Protein AF-X0VRP4-F1 (afdb_monomer_lite)

Organism: NCBI:txid412755

Sequence (100 aa):
MVGKDLANEGITTSMEEAIRLNVAAVGLSVFIGTDYERESLLNLSKLVDEGEKYGIPVMAVTAVGRELEKRDARFLALASRIAAELGARVVKTYWCEDFE

Foldseek 3Di:
DPDDFPQPDADDDAVVVVVVVVDQAEEAEAEPPDPCNVVSLVRLLVVLVRCVVVVHAYEYEHDYGPPPVCQDLVSQVVSQVSSVVSPHPHYHYDDDPPND

InterPro domains:
  IPR002915 DeoC/FbaB/LacD aldolase [PF01791] (12-93)
  IPR013785 Aldolase-type TIM barrel [G3DSA:3.20.20.70] (1-100)
  IPR050456 DeoC/FbaB aldolase [PTHR47916] (2-98)

Radius of gyration: 13.93 Å; chains: 1; bounding box: 30×36×35 Å

Secondary structure (DSSP, 8-state):
--SS-TT-----S-HHHHHHTT-S-EEEEE-TTSTTHHHHHHHHHHHHHHHHHHTPPEEEEE---S-GGG--HHHHHHHHHHHHHTT-SEEE----TT--

pLDDT: mean 90.19, std 12.12, range [42.5, 98.62]

Structure (mmCIF, N/CA/C/O backbone):
data_AF-X0VRP4-F1
#
_entry.id   AF-X0VRP4-F1
#
loop_
_atom_site.group_PDB
_atom_site.id
_atom_site.type_symbol
_atom_site.label_atom_id
_atom_site.label_alt_id
_atom_site.label_comp_id
_atom_site.label_asym_id
_atom_site.label_entity_id
_atom_site.label_seq_id
_atom_site.pdbx_PDB_ins_code
_atom_site.Cartn_x
_atom_site.Cartn_y
_atom_site.Cartn_z
_atom_site.occupancy
_atom_site.B_iso_or_equiv
_atom_site.auth_seq_id
_atom_site.auth_comp_id
_atom_site.auth_asym_id
_atom_site.auth_atom_id
_atom_site.pdbx_PDB_model_num
ATOM 1 N N . MET A 1 1 ? 0.728 16.564 -18.422 1.00 47.09 1 MET A N 1
ATOM 2 C CA . MET A 1 1 ? 0.254 16.597 -17.022 1.00 47.09 1 MET A CA 1
ATOM 3 C C . MET A 1 1 ? 0.995 17.715 -16.301 1.00 47.09 1 MET A C 1
ATOM 5 O O . MET A 1 1 ? 2.221 17.680 -16.278 1.00 47.09 1 MET A O 1
ATOM 9 N N . VAL A 1 2 ? 0.268 18.740 -15.851 1.00 42.50 2 VAL A N 1
ATOM 10 C CA . VAL A 1 2 ? 0.803 19.968 -15.236 1.00 42.50 2 VAL A CA 1
ATOM 11 C C . VAL A 1 2 ? 0.781 19.778 -13.717 1.00 42.50 2 VAL A C 1
ATOM 13 O O . VAL A 1 2 ? -0.295 19.699 -13.140 1.00 42.50 2 VAL A O 1
ATOM 16 N N . GLY A 1 3 ? 1.951 19.627 -13.093 1.00 58.16 3 GLY A N 1
ATOM 17 C CA . GLY A 1 3 ? 2.110 19.401 -11.649 1.00 58.16 3 GLY A CA 1
ATOM 18 C C . GLY A 1 3 ? 3.449 18.732 -11.316 1.00 58.16 3 GLY A C 1
ATOM 19 O O . GLY A 1 3 ? 3.985 17.997 -12.150 1.00 58.16 3 GLY A O 1
ATOM 20 N N . LYS A 1 4 ? 3.997 19.016 -10.122 1.00 65.94 4 LYS A N 1
ATOM 21 C CA . LYS A 1 4 ? 5.111 18.241 -9.540 1.00 65.94 4 LYS A CA 1
ATOM 22 C C . LYS A 1 4 ? 4.637 16.796 -9.302 1.00 65.94 4 LYS A C 1
ATOM 24 O O . LYS A 1 4 ? 3.434 16.568 -9.243 1.00 65.94 4 LYS A O 1
ATOM 29 N N . ASP A 1 5 ? 5.577 15.854 -9.293 1.00 74.94 5 ASP A N 1
ATOM 30 C CA . ASP A 1 5 ? 5.357 14.401 -9.374 1.00 74.94 5 ASP A CA 1
ATOM 31 C C . ASP A 1 5 ? 4.136 13.888 -8.584 1.00 74.94 5 ASP A C 1
ATOM 33 O O . ASP A 1 5 ? 3.964 14.229 -7.415 1.00 74.94 5 ASP A O 1
ATOM 37 N N . LEU A 1 6 ? 3.313 13.044 -9.223 1.00 78.44 6 LEU A N 1
ATOM 38 C CA . LEU A 1 6 ? 2.161 12.407 -8.576 1.00 78.44 6 LEU A CA 1
ATOM 39 C C . LEU A 1 6 ? 2.583 11.447 -7.460 1.00 78.44 6 LEU A C 1
ATOM 41 O O . LEU A 1 6 ? 1.753 11.129 -6.627 1.00 78.44 6 LEU A O 1
ATOM 45 N N . ALA A 1 7 ? 3.841 10.999 -7.436 1.00 83.19 7 ALA A N 1
ATOM 46 C CA . ALA A 1 7 ? 4.354 10.113 -6.395 1.00 83.19 7 ALA A CA 1
ATOM 47 C C . ALA A 1 7 ? 4.474 10.774 -5.005 1.00 83.19 7 ALA A C 1
ATOM 49 O O . ALA A 1 7 ? 4.607 10.068 -4.008 1.00 83.19 7 ALA A O 1
ATOM 50 N N . ASN A 1 8 ? 4.413 12.109 -4.921 1.00 87.62 8 ASN A N 1
ATOM 51 C CA . ASN A 1 8 ? 4.424 12.845 -3.654 1.00 87.62 8 ASN A CA 1
ATOM 52 C C . ASN A 1 8 ? 3.022 12.861 -3.013 1.00 87.62 8 ASN A C 1
ATOM 54 O O . ASN A 1 8 ? 2.342 13.892 -2.985 1.00 87.62 8 ASN A O 1
ATOM 58 N N . GLU A 1 9 ? 2.565 11.688 -2.571 1.00 86.19 9 GLU A N 1
ATOM 59 C CA . GLU A 1 9 ? 1.276 11.500 -1.900 1.00 86.19 9 GLU A CA 1
ATOM 60 C C . GLU A 1 9 ? 1.416 11.446 -0.375 1.00 86.19 9 GLU A C 1
ATOM 62 O O . GLU A 1 9 ? 2.420 11.002 0.181 1.00 86.19 9 GLU A O 1
ATOM 67 N N . GLY A 1 10 ? 0.337 11.829 0.308 1.00 91.25 10 GLY A N 1
ATOM 68 C CA . GLY A 1 10 ? 0.194 11.722 1.754 1.00 91.25 10 GLY A CA 1
ATOM 69 C C . GLY A 1 10 ? -1.157 11.132 2.143 1.00 91.25 10 GLY A C 1
ATOM 70 O O . GLY A 1 10 ? -2.066 11.010 1.322 1.00 91.25 10 GLY A O 1
ATOM 71 N N . ILE A 1 11 ? -1.309 10.793 3.421 1.00 95.19 11 ILE A N 1
ATOM 72 C CA . ILE A 1 11 ? -2.597 10.350 3.967 1.00 95.19 11 ILE A CA 1
ATOM 73 C C . ILE A 1 11 ? -3.566 11.538 3.974 1.00 95.19 11 ILE A C 1
ATOM 75 O O . ILE A 1 11 ? -3.313 12.555 4.619 1.00 95.19 11 ILE A O 1
ATOM 79 N N . THR A 1 12 ? -4.686 11.404 3.265 1.00 94.50 12 THR A N 1
ATOM 80 C CA . THR A 1 12 ? -5.660 12.489 3.059 1.00 94.50 12 THR A CA 1
ATOM 81 C C . THR A 1 12 ? -6.877 12.415 3.977 1.00 94.50 12 THR A C 1
ATOM 83 O O . THR A 1 12 ? -7.628 13.382 4.077 1.00 94.50 12 THR A O 1
ATOM 86 N N . THR A 1 13 ? -7.121 11.279 4.629 1.00 94.88 13 THR A N 1
ATOM 87 C CA . THR A 1 13 ? -8.289 11.048 5.492 1.00 94.88 13 THR A CA 1
ATOM 88 C C . THR A 1 13 ? -7.862 10.268 6.727 1.00 94.88 13 THR A C 1
ATOM 90 O O . THR A 1 13 ? -7.000 9.393 6.639 1.00 94.88 13 THR A O 1
ATOM 93 N N . SER A 1 14 ? -8.433 10.607 7.883 1.00 96.69 14 SER A N 1
ATOM 94 C CA . SER A 1 14 ? -8.126 9.919 9.135 1.00 96.69 14 SER A CA 1
ATOM 95 C C . SER A 1 14 ? -8.867 8.585 9.240 1.00 96.69 14 SER A C 1
ATOM 97 O O . SER A 1 14 ? -9.877 8.356 8.568 1.00 96.69 14 SER A O 1
ATOM 99 N N . MET A 1 15 ? -8.376 7.698 10.105 1.00 97.75 15 MET A N 1
ATOM 100 C CA . MET A 1 15 ? -9.026 6.409 10.331 1.00 97.75 15 MET A CA 1
ATOM 101 C C . MET A 1 15 ? -10.402 6.581 10.993 1.00 97.75 15 MET A C 1
ATOM 103 O O . MET A 1 15 ? -11.335 5.853 10.675 1.00 97.75 15 MET A O 1
ATOM 107 N N . GLU A 1 16 ? -10.581 7.596 11.840 1.00 97.94 16 GLU A N 1
ATOM 108 C CA . GLU A 1 16 ? -11.867 7.925 12.464 1.00 97.94 16 GLU A CA 1
ATOM 109 C C . GLU A 1 16 ? -12.931 8.296 11.428 1.00 97.94 16 GLU A C 1
ATOM 111 O O . GLU A 1 16 ? -14.076 7.858 11.539 1.00 97.94 16 GLU A O 1
ATOM 116 N N . GLU A 1 17 ? -12.561 9.048 10.389 1.00 98.12 17 GLU A N 1
ATOM 117 C CA . GLU A 1 17 ? -13.475 9.357 9.289 1.00 98.12 17 GLU A CA 1
ATOM 118 C C . GLU A 1 17 ? -13.806 8.111 8.459 1.00 98.12 17 GLU A C 1
ATOM 120 O O . GLU A 1 17 ? -14.962 7.915 8.080 1.00 98.12 17 GLU A O 1
ATOM 125 N N . ALA A 1 18 ? -12.832 7.225 8.233 1.00 97.88 18 ALA A N 1
ATOM 126 C CA . ALA A 1 18 ? -13.074 5.938 7.584 1.00 97.88 18 ALA A CA 1
ATOM 127 C C . ALA A 1 18 ? -14.060 5.069 8.394 1.00 97.88 18 ALA A C 1
ATOM 129 O O . ALA A 1 18 ? -15.005 4.509 7.831 1.00 97.88 18 ALA A O 1
ATOM 130 N N . ILE A 1 19 ? -13.911 5.029 9.721 1.00 98.12 19 ILE A N 1
ATOM 131 C CA . ILE A 1 19 ? -14.836 4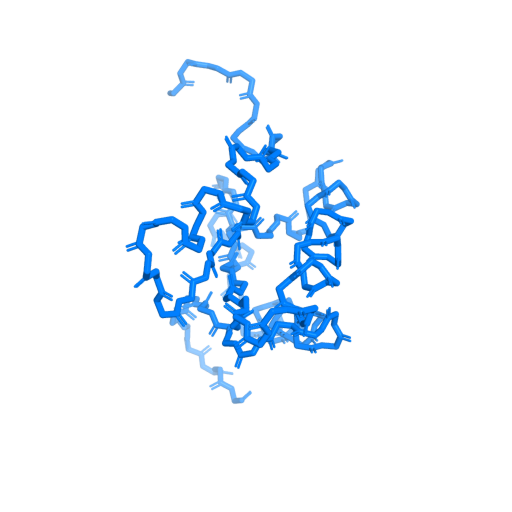.343 10.639 1.00 98.12 19 ILE A CA 1
ATOM 132 C C . ILE A 1 19 ? -16.223 4.983 10.595 1.00 98.12 19 ILE A C 1
ATOM 134 O O . ILE A 1 19 ? -17.222 4.273 10.493 1.00 98.12 19 ILE A O 1
ATOM 138 N N . ARG A 1 20 ? -16.309 6.320 10.629 1.00 98.25 20 ARG A N 1
ATOM 139 C CA . ARG A 1 20 ? -17.579 7.060 10.544 1.00 98.25 20 ARG A CA 1
ATOM 140 C C . ARG A 1 20 ? -18.350 6.722 9.266 1.00 98.25 20 ARG A C 1
ATOM 142 O O . ARG A 1 20 ? -19.579 6.693 9.283 1.00 98.25 20 ARG A O 1
ATOM 149 N N . LEU A 1 21 ? -17.637 6.469 8.170 1.00 98.06 21 LEU A N 1
ATOM 150 C CA . LEU A 1 21 ? -18.203 6.038 6.889 1.00 98.06 21 LEU A CA 1
ATOM 151 C C . LEU A 1 21 ? -18.509 4.533 6.822 1.00 98.06 21 LEU A C 1
ATOM 153 O O . LEU A 1 21 ? -19.077 4.086 5.827 1.00 98.06 21 LEU A O 1
ATOM 157 N N . ASN A 1 22 ? -18.177 3.768 7.866 1.00 97.62 22 ASN A N 1
ATOM 158 C CA . ASN A 1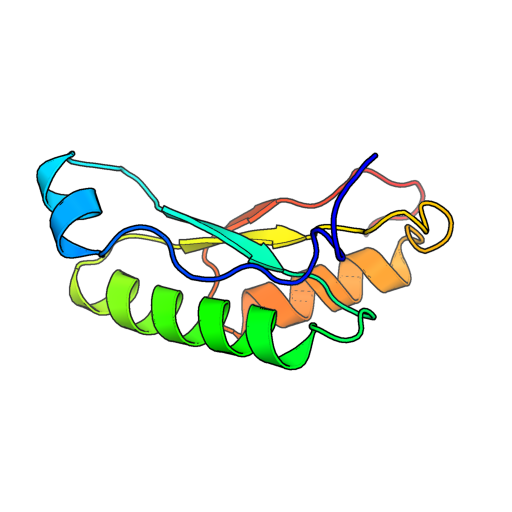 22 ? -18.366 2.321 7.955 1.00 97.62 22 ASN A CA 1
ATOM 159 C C . ASN A 1 22 ? -17.720 1.568 6.777 1.00 97.62 22 ASN A C 1
ATOM 161 O O . ASN A 1 22 ? -18.347 0.717 6.139 1.00 97.62 22 ASN A O 1
ATOM 165 N N . VAL A 1 23 ? -16.477 1.928 6.438 1.00 97.62 23 VAL A N 1
ATOM 166 C CA . VAL A 1 23 ? -15.751 1.284 5.335 1.00 97.62 23 VAL A CA 1
ATOM 167 C C . VAL A 1 23 ? -15.342 -0.147 5.687 1.00 97.62 23 VAL A C 1
ATOM 169 O O . VAL A 1 23 ? -15.074 -0.470 6.840 1.00 97.62 23 VAL A O 1
ATOM 172 N N . ALA A 1 24 ? -15.221 -0.997 4.666 1.00 97.75 24 ALA A N 1
ATOM 173 C CA . ALA A 1 24 ? -14.683 -2.349 4.823 1.00 97.75 24 ALA A CA 1
ATOM 174 C C . ALA A 1 24 ? -13.143 -2.399 4.788 1.00 97.75 24 ALA A C 1
ATOM 176 O O . ALA A 1 24 ? -12.556 -3.366 5.262 1.00 97.75 24 ALA A O 1
ATOM 177 N N . ALA A 1 25 ? -12.500 -1.398 4.181 1.00 98.06 25 ALA A N 1
ATOM 178 C CA . ALA A 1 25 ? -11.051 -1.283 4.038 1.00 98.06 25 ALA A CA 1
ATOM 179 C C . ALA A 1 25 ? -10.673 0.158 3.664 1.00 98.06 25 ALA A C 1
ATOM 181 O O . ALA A 1 25 ? -11.503 0.906 3.139 1.00 98.06 25 ALA A O 1
ATOM 182 N N . VAL A 1 26 ? -9.403 0.512 3.850 1.00 98.00 26 VAL A N 1
ATOM 183 C CA . VAL A 1 26 ? -8.799 1.739 3.303 1.00 98.00 26 VAL A CA 1
ATOM 184 C C . VAL A 1 26 ? -7.691 1.389 2.312 1.00 98.00 26 VAL A C 1
ATOM 186 O O . VAL A 1 26 ? -7.146 0.287 2.349 1.00 98.00 26 VAL A O 1
ATOM 189 N N . GLY A 1 27 ? -7.369 2.306 1.401 1.00 96.94 27 GLY A N 1
ATOM 190 C CA . GLY A 1 27 ? -6.378 2.079 0.351 1.00 96.94 27 GLY A CA 1
ATOM 191 C C . GLY A 1 27 ? -5.328 3.180 0.291 1.00 96.94 27 GLY A C 1
ATOM 192 O O . GLY A 1 27 ? -5.657 4.349 0.483 1.00 96.94 27 GLY A O 1
ATOM 193 N N . LEU A 1 28 ? -4.086 2.805 -0.014 1.00 96.31 28 LEU A N 1
ATOM 194 C CA . LEU A 1 28 ? -2.978 3.737 -0.226 1.00 96.31 28 LEU A CA 1
ATOM 195 C C . LEU A 1 28 ? -2.078 3.268 -1.377 1.00 96.31 28 LEU A C 1
ATOM 197 O O . LEU A 1 28 ? -1.797 2.076 -1.504 1.00 96.31 28 LEU A O 1
ATOM 201 N N . SER A 1 29 ? -1.622 4.208 -2.204 1.00 95.12 29 SER A N 1
ATOM 202 C CA . SER A 1 29 ? -0.644 3.955 -3.262 1.00 95.12 29 SER A CA 1
ATOM 203 C C . SER A 1 29 ? 0.781 3.934 -2.708 1.00 95.12 29 SER A C 1
ATOM 205 O O . SER A 1 29 ? 1.170 4.819 -1.950 1.00 95.12 29 SER A O 1
ATOM 207 N N . VAL A 1 30 ? 1.582 2.954 -3.125 1.00 94.31 30 VAL A N 1
ATOM 208 C CA . VAL A 1 30 ? 3.027 2.905 -2.864 1.00 94.31 30 VAL A CA 1
ATOM 209 C C . VAL A 1 30 ? 3.801 3.128 -4.157 1.00 94.31 30 VAL A C 1
ATOM 211 O O . VAL A 1 30 ? 3.518 2.485 -5.169 1.00 94.31 30 VAL A O 1
ATOM 214 N N . PHE A 1 31 ? 4.785 4.027 -4.119 1.00 92.25 31 PHE A N 1
ATOM 215 C CA . PHE A 1 31 ? 5.557 4.464 -5.286 1.00 92.25 31 PHE A CA 1
ATOM 216 C C . PHE A 1 31 ? 7.013 4.008 -5.174 1.00 92.25 31 PHE A C 1
ATOM 218 O O . PHE A 1 31 ? 7.933 4.802 -4.963 1.00 92.25 31 PHE A O 1
ATOM 225 N N . ILE A 1 32 ? 7.214 2.700 -5.302 1.00 90.88 32 ILE A N 1
ATOM 226 C CA . ILE A 1 32 ? 8.528 2.056 -5.195 1.00 90.88 32 ILE A CA 1
ATOM 227 C C . ILE A 1 32 ? 9.398 2.424 -6.407 1.00 90.88 32 ILE A C 1
ATOM 229 O O . ILE A 1 32 ? 8.929 2.461 -7.544 1.00 90.88 32 ILE A O 1
ATOM 233 N N . GLY A 1 33 ? 10.670 2.723 -6.161 1.00 88.00 33 GLY A N 1
ATOM 234 C CA . GLY A 1 33 ? 11.648 3.154 -7.155 1.00 88.00 33 GLY A CA 1
ATOM 235 C C . GLY A 1 33 ? 11.526 4.620 -7.582 1.00 88.00 33 GLY A C 1
ATOM 236 O O . GLY A 1 33 ? 12.141 4.995 -8.582 1.00 88.00 33 GLY A O 1
ATOM 237 N N . THR A 1 34 ? 10.737 5.429 -6.866 1.00 87.81 34 THR A N 1
ATOM 238 C CA . THR A 1 34 ? 10.616 6.885 -7.069 1.00 87.81 34 THR A CA 1
ATOM 239 C C . THR A 1 34 ? 11.360 7.663 -5.983 1.00 87.81 34 THR A C 1
ATOM 241 O O . THR A 1 34 ? 11.681 7.110 -4.930 1.00 87.81 34 THR A O 1
ATOM 244 N N . ASP A 1 35 ? 11.564 8.968 -6.185 1.00 89.62 35 ASP A N 1
ATOM 245 C CA . ASP A 1 35 ? 12.162 9.858 -5.174 1.00 89.62 35 ASP A CA 1
ATOM 246 C C . ASP A 1 35 ? 11.358 9.904 -3.856 1.00 89.62 35 ASP A C 1
ATOM 248 O O . ASP A 1 35 ? 11.895 10.258 -2.805 1.00 89.62 35 ASP A O 1
ATOM 252 N N . TYR A 1 36 ? 10.080 9.508 -3.900 1.00 90.94 36 TYR A N 1
ATOM 253 C CA . TYR A 1 36 ? 9.144 9.513 -2.774 1.00 90.94 36 TYR A CA 1
ATOM 254 C C . TYR A 1 36 ? 8.865 8.110 -2.208 1.00 90.94 36 TYR A C 1
ATOM 256 O O . TYR A 1 36 ? 7.968 7.948 -1.378 1.00 90.94 36 TYR A O 1
ATOM 264 N N . GLU A 1 37 ? 9.647 7.089 -2.594 1.00 92.56 37 GLU A N 1
ATOM 265 C CA . GLU A 1 37 ? 9.476 5.709 -2.112 1.00 92.56 37 GLU A CA 1
ATOM 266 C C . GLU A 1 37 ? 9.387 5.658 -0.582 1.00 92.56 37 GLU A C 1
ATOM 268 O O . GLU A 1 37 ? 8.397 5.170 -0.035 1.00 92.56 37 GLU A O 1
ATOM 273 N N . ARG A 1 38 ? 10.381 6.230 0.110 1.00 95.00 38 ARG A N 1
ATOM 274 C CA . ARG A 1 38 ? 10.448 6.245 1.578 1.00 95.00 38 ARG A CA 1
ATOM 275 C C . ARG A 1 38 ? 9.178 6.818 2.207 1.00 95.00 38 ARG A C 1
ATOM 277 O O . ARG A 1 38 ? 8.691 6.270 3.190 1.00 95.00 38 ARG A O 1
ATOM 284 N N . GLU A 1 39 ? 8.675 7.928 1.678 1.00 95.25 39 GLU A N 1
ATOM 285 C CA . GLU A 1 39 ? 7.479 8.588 2.205 1.00 95.25 39 GLU A CA 1
ATOM 286 C C . GLU A 1 39 ? 6.241 7.711 2.016 1.00 95.25 39 GLU A C 1
ATOM 288 O O . GLU A 1 39 ? 5.500 7.480 2.972 1.00 95.25 39 GLU A O 1
ATOM 293 N N . SER A 1 40 ? 6.073 7.130 0.825 1.00 95.38 40 SER A N 1
ATOM 294 C CA . SER A 1 40 ? 4.952 6.233 0.541 1.00 95.38 40 SER A CA 1
ATOM 295 C C . SER A 1 40 ? 4.956 4.976 1.425 1.00 95.38 40 SER A C 1
ATOM 297 O O . SER A 1 40 ? 3.906 4.579 1.929 1.00 95.38 40 SER A O 1
ATOM 299 N N . LEU A 1 41 ? 6.132 4.396 1.702 1.00 96.88 41 LEU A N 1
ATOM 300 C CA . LEU A 1 41 ? 6.265 3.232 2.585 1.00 96.88 41 LEU A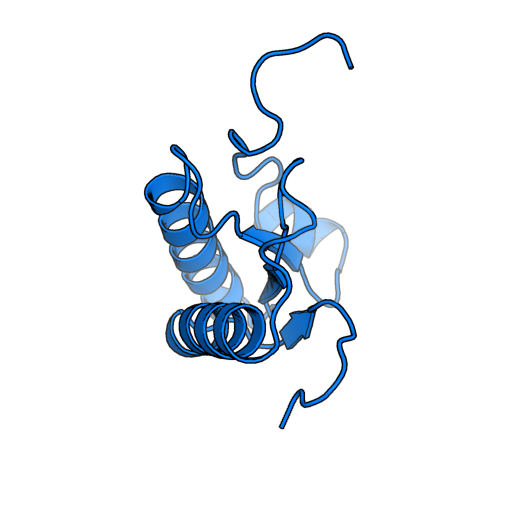 CA 1
ATOM 301 C C . LEU A 1 41 ? 5.983 3.586 4.052 1.00 96.88 41 LEU A C 1
ATOM 303 O O . LEU A 1 41 ? 5.294 2.836 4.738 1.00 96.88 41 LEU A O 1
ATOM 307 N N . LEU A 1 42 ? 6.450 4.747 4.528 1.00 97.62 42 LEU A N 1
ATOM 308 C CA . LEU A 1 42 ? 6.134 5.223 5.881 1.00 97.62 42 LEU A CA 1
ATOM 309 C C . LEU A 1 42 ? 4.639 5.521 6.046 1.00 97.62 42 LEU A C 1
ATOM 311 O O . LEU A 1 42 ? 4.067 5.214 7.093 1.00 97.62 42 LEU A O 1
ATOM 315 N N . ASN A 1 43 ? 3.998 6.080 5.018 1.00 97.50 43 ASN A N 1
ATOM 316 C CA . ASN A 1 43 ? 2.555 6.292 5.012 1.00 97.50 43 ASN A CA 1
ATOM 317 C C . ASN A 1 43 ? 1.791 4.961 5.042 1.00 97.50 43 ASN A C 1
ATOM 319 O O . ASN A 1 43 ? 0.812 4.858 5.780 1.00 97.50 43 ASN A O 1
ATOM 323 N N . LEU A 1 44 ? 2.253 3.938 4.311 1.00 97.94 44 LEU A N 1
ATOM 324 C CA . LEU A 1 44 ? 1.671 2.597 4.378 1.00 97.94 44 LEU A CA 1
ATOM 325 C C . LEU A 1 44 ? 1.769 2.016 5.792 1.00 97.94 44 LEU A C 1
ATOM 327 O O . LEU A 1 44 ? 0.739 1.654 6.351 1.00 97.94 44 LEU A O 1
ATOM 331 N N . SER A 1 45 ? 2.966 1.974 6.387 1.00 98.00 45 SER A N 1
ATOM 332 C CA . SER A 1 45 ? 3.158 1.443 7.746 1.00 98.00 45 SER A CA 1
ATOM 333 C C . SER A 1 45 ? 2.296 2.168 8.772 1.00 98.00 45 SER A C 1
ATOM 335 O O . SER A 1 45 ? 1.614 1.532 9.567 1.00 98.00 45 SER A O 1
ATOM 337 N N . LYS A 1 46 ? 2.255 3.503 8.709 1.00 98.06 46 LYS A N 1
ATOM 338 C CA . LYS A 1 46 ? 1.412 4.299 9.601 1.00 98.06 46 LYS A CA 1
ATOM 339 C C . LYS A 1 46 ? -0.069 3.962 9.431 1.00 98.06 46 LYS A C 1
ATOM 341 O O . LYS A 1 46 ? -0.780 3.842 10.421 1.00 98.06 46 LYS A O 1
ATOM 346 N N . LEU A 1 47 ? -0.550 3.839 8.194 1.00 98.12 47 LEU A N 1
ATOM 347 C CA . LEU A 1 47 ? -1.957 3.542 7.940 1.00 98.12 47 LEU A CA 1
ATOM 348 C C . LEU A 1 47 ? -2.324 2.119 8.378 1.00 98.12 47 LEU A C 1
ATOM 350 O O . LEU A 1 47 ? -3.420 1.927 8.896 1.00 98.12 47 LEU A O 1
ATOM 354 N N . VAL A 1 48 ? -1.415 1.152 8.203 1.00 98.38 48 VAL A N 1
ATOM 355 C CA . VAL A 1 48 ? -1.553 -0.219 8.724 1.00 98.38 48 VAL A CA 1
ATOM 356 C C . VAL A 1 48 ? -1.669 -0.194 10.244 1.00 98.38 48 VAL A C 1
ATOM 358 O O . VAL A 1 48 ? -2.648 -0.714 10.771 1.00 98.38 48 VAL A O 1
ATOM 361 N N . ASP A 1 49 ? -0.751 0.483 10.939 1.00 98.25 49 ASP A N 1
ATOM 362 C CA . ASP A 1 49 ? -0.787 0.606 12.401 1.00 98.25 49 ASP A CA 1
ATOM 363 C C . ASP A 1 49 ? -2.097 1.236 12.896 1.00 98.25 49 ASP A C 1
ATOM 365 O O . ASP A 1 49 ? -2.660 0.798 13.899 1.00 98.25 49 ASP A O 1
ATOM 369 N N . GLU A 1 50 ? -2.612 2.259 12.206 1.00 98.00 50 GLU A N 1
ATOM 370 C CA . GLU A 1 50 ? -3.916 2.841 12.538 1.00 98.00 50 GLU A CA 1
ATOM 371 C C . GLU A 1 50 ? -5.077 1.883 12.233 1.00 98.00 50 GLU A C 1
ATOM 373 O O . GLU A 1 50 ? -6.004 1.786 13.032 1.00 98.00 50 GLU A O 1
ATOM 378 N N . GLY A 1 51 ? -5.042 1.161 11.110 1.00 98.00 51 GLY A N 1
ATOM 379 C CA . GLY A 1 51 ? -6.096 0.224 10.712 1.00 98.00 51 GLY A CA 1
ATOM 380 C C . GLY A 1 51 ? -6.233 -0.952 11.676 1.00 98.00 51 GLY A C 1
ATOM 381 O O . GLY A 1 51 ? -7.344 -1.280 12.101 1.00 98.00 51 GLY A O 1
ATOM 382 N N . GLU A 1 52 ? -5.107 -1.526 12.102 1.00 97.38 52 GLU A N 1
ATOM 383 C CA . GLU A 1 52 ? -5.058 -2.658 13.035 1.00 97.38 52 GLU A CA 1
ATOM 384 C C . GLU A 1 52 ? -5.693 -2.328 14.397 1.00 97.38 52 GLU A C 1
ATOM 386 O O . GLU A 1 52 ? -6.372 -3.177 14.976 1.00 97.38 52 GLU A O 1
ATOM 391 N N . LYS A 1 53 ? -5.591 -1.080 14.883 1.00 97.75 53 LYS A N 1
ATOM 392 C CA . LYS A 1 53 ? -6.249 -0.648 16.138 1.00 97.75 53 LYS A CA 1
ATOM 393 C C . LYS A 1 53 ? -7.768 -0.827 16.116 1.00 97.75 53 LYS A C 1
ATOM 395 O O . LYS A 1 53 ? -8.373 -1.006 17.172 1.00 97.75 53 LYS A O 1
ATOM 400 N N . TYR A 1 54 ? -8.375 -0.759 14.933 1.00 97.50 54 TYR A N 1
ATOM 401 C CA . TYR A 1 54 ? -9.823 -0.844 14.740 1.00 97.50 54 TYR A CA 1
ATOM 402 C C . TYR A 1 54 ? -10.251 -2.095 13.965 1.00 97.50 54 TYR A C 1
ATOM 404 O O . TYR A 1 54 ? -11.437 -2.265 13.689 1.00 97.50 54 TYR A O 1
ATOM 412 N N . GLY A 1 55 ? -9.307 -2.972 13.607 1.00 97.12 55 GLY A N 1
ATOM 413 C CA . GLY A 1 55 ? -9.566 -4.147 12.775 1.00 97.12 55 GLY A CA 1
ATOM 414 C C . GLY A 1 55 ? -9.975 -3.814 11.335 1.00 97.12 55 GLY A C 1
ATOM 415 O O . GLY A 1 55 ? -10.657 -4.618 10.700 1.00 97.12 55 GLY A O 1
ATOM 416 N N . ILE A 1 56 ? -9.592 -2.640 10.818 1.00 98.38 56 ILE A N 1
ATOM 417 C CA . ILE A 1 56 ? -9.868 -2.229 9.436 1.00 98.38 56 ILE A CA 1
ATOM 418 C C . ILE A 1 56 ? -8.656 -2.573 8.561 1.00 98.38 56 ILE A C 1
ATOM 420 O O . ILE A 1 56 ? -7.576 -2.020 8.772 1.00 98.38 56 ILE A O 1
ATOM 424 N N . PRO A 1 57 ? -8.808 -3.446 7.550 1.00 98.25 57 PRO A N 1
ATOM 425 C CA . PRO A 1 57 ? -7.702 -3.840 6.693 1.00 98.25 57 PRO A CA 1
ATOM 426 C C . PRO A 1 57 ? -7.249 -2.697 5.778 1.00 98.25 57 PRO A C 1
ATOM 428 O O . PRO A 1 57 ? -8.058 -1.955 5.211 1.00 98.25 57 PRO A O 1
ATOM 431 N N . VAL A 1 58 ? -5.935 -2.619 5.569 1.00 98.62 58 VAL A N 1
ATOM 432 C CA . VAL A 1 58 ? -5.314 -1.696 4.614 1.00 98.62 58 VAL A CA 1
ATOM 433 C C . VAL A 1 58 ? -4.943 -2.438 3.335 1.00 98.62 58 VAL A C 1
ATOM 435 O O . VAL A 1 58 ? -4.274 -3.473 3.368 1.00 98.62 58 VAL A O 1
ATOM 438 N N . MET A 1 59 ? -5.368 -1.896 2.197 1.00 98.56 59 MET A N 1
ATOM 439 C CA . MET A 1 59 ? -4.954 -2.335 0.871 1.00 98.56 59 MET A CA 1
ATOM 440 C C . MET A 1 59 ? -3.826 -1.441 0.352 1.00 98.56 59 MET A C 1
ATOM 442 O O . MET A 1 59 ? -4.016 -0.239 0.157 1.00 98.56 59 MET A O 1
ATOM 446 N N . ALA A 1 60 ? -2.675 -2.032 0.053 1.00 98.06 60 ALA A N 1
ATOM 447 C CA . ALA A 1 60 ? -1.615 -1.344 -0.669 1.00 98.06 60 ALA A CA 1
ATOM 448 C C . ALA A 1 60 ? -1.853 -1.450 -2.179 1.00 98.06 60 ALA A C 1
ATOM 450 O O . ALA A 1 60 ? -2.199 -2.514 -2.698 1.00 98.06 60 ALA A O 1
ATOM 451 N N . VAL A 1 61 ? -1.649 -0.351 -2.897 1.00 96.56 61 VAL A N 1
ATOM 452 C CA . VAL A 1 61 ? -1.742 -0.290 -4.355 1.00 96.56 61 VAL A CA 1
ATOM 453 C C . VAL A 1 61 ? -0.355 -0.016 -4.901 1.00 96.56 61 VAL A C 1
ATOM 455 O O . VAL A 1 61 ? 0.185 1.065 -4.686 1.00 96.56 61 VAL A O 1
ATOM 458 N N . THR A 1 62 ? 0.238 -0.963 -5.622 1.00 92.25 62 THR A N 1
ATOM 459 C CA . THR A 1 62 ? 1.525 -0.700 -6.273 1.00 92.25 62 THR A CA 1
ATOM 460 C C . THR A 1 62 ? 1.290 0.289 -7.410 1.00 92.25 62 THR A C 1
ATOM 462 O O . THR A 1 62 ? 0.648 -0.047 -8.409 1.00 92.25 62 THR A O 1
ATOM 465 N N . ALA A 1 63 ? 1.780 1.513 -7.256 1.00 86.38 63 ALA A N 1
ATOM 466 C CA . ALA A 1 63 ? 1.690 2.545 -8.268 1.00 86.38 63 ALA A CA 1
ATOM 467 C C . ALA A 1 63 ? 3.046 2.682 -8.954 1.00 86.38 63 ALA A C 1
ATOM 469 O O . ALA A 1 63 ? 4.081 2.901 -8.329 1.00 86.38 63 ALA A O 1
ATOM 470 N N . VAL A 1 64 ? 3.028 2.551 -10.272 1.00 76.44 64 VAL A N 1
ATOM 471 C CA . VAL A 1 64 ? 4.189 2.825 -11.115 1.00 76.44 64 VAL A CA 1
ATOM 472 C C . VAL A 1 6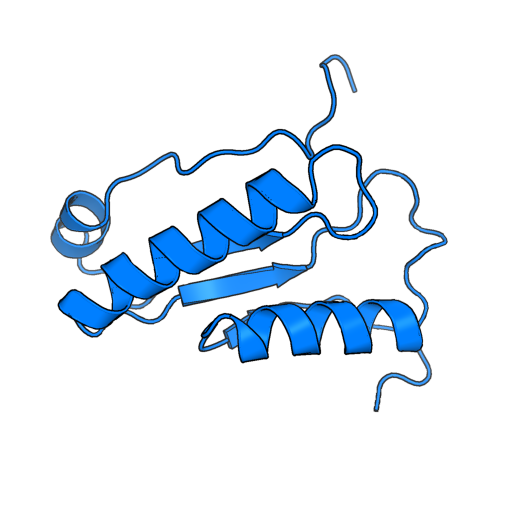4 ? 3.967 4.181 -11.762 1.00 76.44 64 VAL A C 1
ATOM 474 O O . VAL A 1 64 ? 2.895 4.435 -12.319 1.00 76.44 64 VAL A O 1
ATOM 477 N N . GLY A 1 65 ? 4.953 5.067 -11.627 1.00 69.56 65 GLY A N 1
ATOM 478 C CA . GLY A 1 65 ? 4.917 6.408 -12.204 1.00 69.56 65 GLY A CA 1
ATOM 479 C C . GLY A 1 65 ? 4.929 6.389 -13.738 1.00 69.56 65 GLY A C 1
ATOM 480 O O . GLY A 1 65 ? 4.512 5.435 -14.393 1.00 69.56 65 GLY A O 1
ATOM 481 N N . ARG A 1 66 ? 5.440 7.460 -14.354 1.00 64.94 66 ARG A N 1
ATOM 482 C CA . ARG A 1 66 ? 5.470 7.591 -15.827 1.00 64.94 66 ARG A CA 1
ATOM 483 C C . ARG A 1 66 ? 6.339 6.540 -16.530 1.00 64.94 66 ARG A C 1
ATOM 485 O O . ARG A 1 66 ? 6.203 6.350 -17.734 1.00 64.94 66 ARG A O 1
ATOM 492 N N . GLU A 1 67 ? 7.196 5.852 -15.790 1.00 63.75 67 GLU A N 1
ATOM 493 C CA . GLU A 1 67 ? 8.106 4.826 -16.294 1.00 63.75 67 GLU A CA 1
ATOM 494 C C . GLU A 1 67 ? 7.408 3.461 -16.351 1.00 63.75 67 GLU A C 1
ATOM 496 O O . GLU A 1 67 ? 7.686 2.546 -15.578 1.00 63.75 67 GLU A O 1
ATOM 501 N N . LEU A 1 68 ? 6.465 3.339 -17.290 1.00 58.59 68 LEU A N 1
ATOM 502 C CA . LEU A 1 68 ? 5.698 2.115 -17.564 1.00 58.59 68 LEU A CA 1
ATOM 503 C C . LEU A 1 68 ? 6.585 0.899 -17.883 1.00 58.59 68 LEU A C 1
ATOM 505 O O . LEU A 1 68 ? 6.156 -0.233 -17.683 1.00 58.59 68 LEU A O 1
ATOM 509 N N . GLU A 1 69 ? 7.814 1.132 -18.343 1.00 62.91 69 GLU A N 1
ATOM 510 C CA . GLU A 1 69 ? 8.807 0.103 -18.670 1.00 62.91 69 GLU A CA 1
ATOM 511 C C . GLU A 1 69 ? 9.354 -0.629 -17.427 1.00 62.91 69 GLU A C 1
ATOM 513 O O . GLU A 1 69 ? 9.888 -1.723 -17.556 1.00 62.91 69 GLU A O 1
ATOM 518 N N . LYS A 1 70 ? 9.158 -0.092 -16.210 1.00 62.16 70 LYS A N 1
ATOM 519 C CA . LYS A 1 70 ? 9.564 -0.728 -14.938 1.00 62.16 70 LYS A CA 1
ATOM 520 C C . LYS A 1 70 ? 8.577 -1.789 -14.417 1.00 62.16 70 LYS A C 1
ATOM 522 O O . LYS A 1 70 ? 8.679 -2.207 -13.272 1.00 62.16 70 LYS A O 1
ATOM 527 N N . ARG A 1 71 ? 7.596 -2.218 -15.218 1.00 71.31 71 ARG A N 1
ATOM 528 C CA . ARG A 1 71 ? 6.537 -3.180 -14.833 1.00 71.31 71 ARG A CA 1
ATOM 529 C C . ARG A 1 71 ? 6.910 -4.645 -15.081 1.00 71.31 71 ARG A C 1
ATOM 531 O O . ARG A 1 71 ? 6.030 -5.444 -15.394 1.00 71.31 71 ARG A O 1
ATOM 538 N N . ASP A 1 72 ? 8.188 -4.998 -15.000 1.00 86.69 72 ASP A N 1
ATOM 539 C CA . ASP A 1 72 ? 8.552 -6.409 -15.109 1.00 86.69 72 ASP A CA 1
ATOM 540 C C . ASP A 1 72 ? 8.032 -7.205 -13.896 1.00 86.69 72 ASP A C 1
ATOM 542 O O . ASP A 1 72 ? 7.761 -6.652 -12.820 1.00 86.69 72 ASP A O 1
ATOM 546 N N . ALA A 1 73 ? 7.859 -8.515 -14.081 1.00 90.88 73 ALA A N 1
ATOM 547 C CA . ALA A 1 73 ? 7.315 -9.396 -13.053 1.00 90.88 73 ALA A CA 1
ATOM 548 C C . ALA A 1 73 ? 8.110 -9.336 -11.748 1.00 90.88 73 ALA A C 1
ATOM 550 O O . ALA A 1 73 ? 7.535 -9.301 -10.661 1.00 90.88 73 ALA A O 1
ATOM 551 N N . ARG A 1 74 ? 9.440 -9.247 -11.845 1.00 90.44 74 ARG A N 1
ATOM 552 C CA . ARG A 1 74 ? 10.324 -9.198 -10.682 1.00 90.44 74 ARG A CA 1
ATOM 553 C C . ARG A 1 74 ? 10.109 -7.922 -9.872 1.00 90.44 74 ARG A C 1
ATOM 555 O O . ARG A 1 74 ? 10.042 -7.994 -8.646 1.00 90.44 74 ARG A O 1
ATOM 562 N N . PHE A 1 75 ? 10.009 -6.769 -10.525 1.00 90.94 75 PHE A N 1
ATOM 563 C CA . PHE A 1 75 ? 9.744 -5.494 -9.873 1.00 90.94 75 PHE A CA 1
ATOM 564 C C . PHE A 1 75 ? 8.397 -5.531 -9.155 1.00 90.94 75 PHE A C 1
ATOM 566 O O . PHE A 1 75 ? 8.332 -5.230 -7.963 1.00 90.94 75 PHE A O 1
ATOM 573 N N . LEU A 1 76 ? 7.333 -5.950 -9.847 1.00 92.31 76 LEU A N 1
ATOM 574 C CA . LEU A 1 76 ? 5.992 -5.996 -9.266 1.00 92.31 76 LEU A CA 1
ATOM 575 C C . LEU A 1 76 ? 5.900 -7.021 -8.122 1.00 92.31 76 LEU A C 1
ATOM 577 O O . LEU A 1 76 ? 5.229 -6.747 -7.125 1.00 92.31 76 LEU A O 1
ATOM 581 N N . ALA A 1 77 ? 6.592 -8.161 -8.217 1.00 93.19 77 ALA A N 1
ATOM 582 C CA . ALA A 1 77 ? 6.641 -9.170 -7.160 1.00 93.19 77 ALA A CA 1
ATOM 583 C C . ALA A 1 77 ? 7.365 -8.647 -5.911 1.00 93.19 77 ALA A C 1
ATOM 585 O O . ALA A 1 77 ? 6.855 -8.771 -4.797 1.00 93.19 77 ALA A O 1
ATOM 586 N N . LEU A 1 78 ? 8.520 -7.992 -6.083 1.00 93.31 78 LEU A N 1
ATOM 587 C CA . LEU A 1 78 ? 9.256 -7.372 -4.977 1.00 93.31 78 LEU A CA 1
ATOM 588 C C . LEU A 1 78 ? 8.456 -6.236 -4.334 1.00 93.31 78 LEU A C 1
ATOM 590 O O . LEU A 1 78 ? 8.347 -6.184 -3.111 1.00 93.31 78 LEU A O 1
ATOM 594 N N . ALA A 1 79 ? 7.845 -5.371 -5.146 1.00 94.25 79 ALA A N 1
ATOM 595 C CA . ALA A 1 79 ? 6.975 -4.302 -4.671 1.00 94.25 79 ALA A CA 1
ATOM 596 C C . ALA A 1 79 ? 5.792 -4.848 -3.858 1.00 94.25 79 ALA A C 1
ATOM 598 O O . ALA A 1 79 ? 5.488 -4.349 -2.772 1.00 94.25 79 ALA A O 1
ATOM 599 N N . SER A 1 80 ? 5.161 -5.915 -4.355 1.00 95.31 80 SER A N 1
ATOM 600 C CA . SER A 1 80 ? 4.041 -6.570 -3.678 1.00 95.31 80 SER A CA 1
ATOM 601 C C . SER A 1 80 ? 4.467 -7.217 -2.363 1.00 95.31 80 SER A C 1
ATOM 603 O O . SER A 1 80 ? 3.760 -7.107 -1.361 1.00 95.31 80 SER A O 1
ATOM 605 N N . ARG A 1 81 ? 5.648 -7.842 -2.338 1.00 96.62 81 ARG A N 1
ATOM 606 C CA . ARG A 1 81 ? 6.214 -8.445 -1.132 1.00 96.62 81 ARG A CA 1
ATOM 607 C C . ARG A 1 81 ? 6.537 -7.405 -0.066 1.00 96.62 81 ARG A C 1
ATOM 609 O O . ARG A 1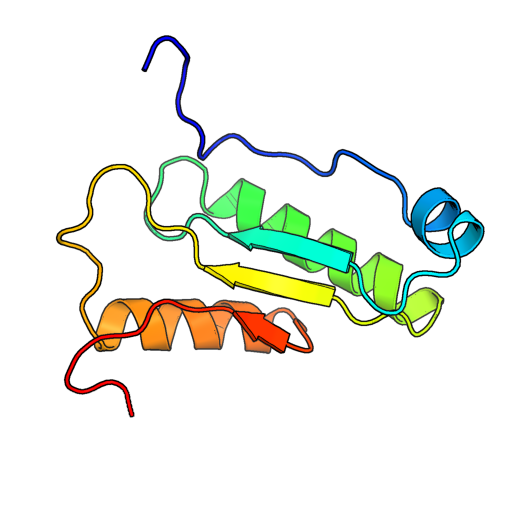 81 ? 6.159 -7.612 1.079 1.00 96.62 81 ARG A O 1
ATOM 616 N N . ILE A 1 82 ? 7.151 -6.280 -0.439 1.00 97.06 82 ILE A N 1
ATOM 617 C CA . ILE A 1 82 ? 7.398 -5.162 0.485 1.00 97.06 82 ILE A CA 1
ATOM 618 C C . ILE A 1 82 ? 6.079 -4.694 1.107 1.00 97.06 82 ILE A C 1
ATOM 620 O O . ILE A 1 82 ? 5.981 -4.575 2.324 1.00 97.06 82 ILE A O 1
ATOM 624 N N . ALA A 1 83 ? 5.041 -4.476 0.293 1.00 97.75 83 ALA A N 1
ATOM 625 C CA . ALA A 1 83 ? 3.740 -4.049 0.799 1.00 97.75 83 ALA A CA 1
ATOM 626 C C . ALA A 1 83 ? 3.126 -5.057 1.789 1.00 97.75 83 ALA A C 1
ATOM 628 O O . ALA A 1 83 ? 2.616 -4.657 2.836 1.00 97.75 83 ALA A O 1
ATOM 629 N N . ALA A 1 84 ? 3.204 -6.355 1.482 1.00 97.50 84 ALA A N 1
ATOM 630 C CA . ALA A 1 84 ? 2.722 -7.414 2.365 1.00 97.50 84 ALA A CA 1
ATOM 631 C C . ALA A 1 84 ? 3.530 -7.501 3.675 1.00 97.50 84 ALA A C 1
ATOM 633 O O . ALA A 1 84 ? 2.946 -7.647 4.747 1.00 97.50 84 ALA A O 1
ATOM 634 N N . GLU A 1 85 ? 4.858 -7.366 3.611 1.00 98.12 85 GLU A N 1
ATOM 635 C CA . GLU A 1 85 ? 5.745 -7.367 4.784 1.00 98.12 85 GLU A CA 1
ATOM 636 C C . GLU A 1 85 ? 5.524 -6.142 5.689 1.00 98.12 85 GLU A C 1
ATOM 638 O O . GLU A 1 85 ? 5.691 -6.242 6.902 1.00 98.12 85 GLU A O 1
ATOM 643 N N . LEU A 1 86 ? 5.073 -5.014 5.129 1.00 98.06 86 LEU A N 1
ATOM 644 C CA . LEU A 1 86 ? 4.642 -3.833 5.887 1.00 98.06 86 LEU A CA 1
ATOM 645 C C . LEU A 1 86 ? 3.220 -3.950 6.464 1.00 98.06 86 LEU A C 1
ATOM 647 O O . LEU A 1 86 ? 2.734 -2.997 7.069 1.00 98.06 86 LEU A O 1
ATOM 651 N N . GLY A 1 87 ? 2.563 -5.101 6.299 1.00 97.69 87 GLY A N 1
ATOM 652 C CA . GLY A 1 87 ? 1.281 -5.424 6.926 1.00 97.69 87 GLY A CA 1
ATOM 653 C C . GLY A 1 87 ? 0.044 -5.096 6.088 1.00 97.69 87 GLY A C 1
ATOM 654 O O . GLY A 1 87 ? -1.074 -5.188 6.593 1.00 97.69 87 GLY A O 1
ATOM 655 N N . ALA A 1 88 ? 0.197 -4.763 4.801 1.00 98.31 88 ALA A N 1
ATOM 656 C CA . ALA A 1 88 ? -0.957 -4.639 3.916 1.00 98.31 88 ALA A CA 1
ATOM 657 C C . ALA A 1 88 ? -1.717 -5.973 3.836 1.00 98.31 88 ALA A C 1
ATOM 659 O O . ALA A 1 88 ? -1.142 -7.025 3.544 1.00 98.31 88 ALA A O 1
ATOM 660 N N . ARG A 1 89 ? -3.034 -5.932 4.055 1.00 97.94 89 ARG A N 1
ATOM 661 C CA . ARG A 1 89 ? -3.877 -7.135 4.040 1.00 97.94 89 ARG A CA 1
ATOM 662 C C . ARG A 1 89 ? -4.265 -7.567 2.633 1.00 97.94 89 ARG A C 1
ATOM 664 O O . ARG A 1 89 ? -4.544 -8.739 2.395 1.00 97.94 89 ARG A O 1
ATOM 671 N N . VAL A 1 90 ? -4.291 -6.612 1.712 1.00 98.00 90 VAL A N 1
ATOM 672 C CA . VAL A 1 90 ? -4.525 -6.825 0.286 1.00 98.00 90 VAL A CA 1
ATOM 673 C C . VAL A 1 90 ? -3.477 -6.031 -0.478 1.00 98.00 90 VAL A C 1
ATOM 675 O O . VAL A 1 90 ? -3.211 -4.876 -0.149 1.00 98.00 90 VAL A O 1
ATOM 678 N N . VAL A 1 91 ? -2.907 -6.630 -1.519 1.00 97.69 91 VAL A N 1
ATOM 679 C CA . VAL A 1 91 ? -2.025 -5.930 -2.453 1.00 97.69 91 VAL A CA 1
ATOM 680 C C . VAL A 1 91 ? -2.694 -5.910 -3.819 1.00 97.69 91 VAL A C 1
ATOM 682 O O . VAL A 1 91 ? -2.923 -6.951 -4.430 1.00 97.69 91 VAL A O 1
ATOM 685 N N . LYS A 1 92 ? -3.022 -4.711 -4.299 1.00 96.44 92 LYS A N 1
ATOM 686 C CA . LYS A 1 92 ? -3.482 -4.483 -5.668 1.00 96.44 92 LYS A CA 1
ATOM 687 C C . LYS A 1 92 ? -2.268 -4.144 -6.526 1.00 96.44 92 LYS A C 1
ATOM 689 O O . LYS A 1 92 ? -1.688 -3.070 -6.366 1.00 96.44 92 LYS A O 1
ATOM 694 N N . THR A 1 93 ? -1.947 -5.025 -7.466 1.00 93.31 93 THR A N 1
ATOM 695 C CA . THR A 1 93 ? -0.850 -4.835 -8.421 1.00 93.31 93 THR A CA 1
ATOM 696 C C . THR A 1 93 ? -1.321 -4.865 -9.873 1.00 93.31 93 THR A C 1
ATOM 698 O O . THR A 1 93 ? -2.497 -5.114 -10.155 1.00 93.31 93 THR A O 1
ATOM 701 N N . TYR A 1 94 ? -0.423 -4.524 -10.796 1.00 90.00 94 TYR A N 1
ATOM 702 C CA . TYR A 1 94 ? -0.672 -4.633 -12.229 1.00 90.00 94 TYR A CA 1
ATOM 703 C C . TYR A 1 94 ? -0.550 -6.083 -12.682 1.00 90.00 94 TYR A C 1
ATOM 705 O O . TYR A 1 94 ? 0.244 -6.850 -12.151 1.00 90.00 94 TYR A O 1
ATOM 713 N N . TRP A 1 95 ? -1.309 -6.430 -13.715 1.00 89.50 95 TRP A N 1
ATOM 714 C CA . TRP A 1 95 ? -1.055 -7.654 -14.458 1.00 89.50 95 TRP A CA 1
ATOM 715 C C . TRP A 1 95 ? 0.198 -7.482 -15.326 1.00 89.50 95 TRP A C 1
ATOM 717 O O . TRP A 1 95 ? 0.347 -6.448 -15.987 1.00 89.50 95 TRP A O 1
ATOM 727 N N . CYS A 1 96 ? 1.066 -8.490 -15.345 1.00 87.44 96 CYS A N 1
ATOM 728 C CA . CYS A 1 96 ? 2.156 -8.619 -16.305 1.00 87.44 96 CYS A CA 1
ATOM 729 C C . CYS A 1 96 ? 2.374 -10.095 -16.662 1.00 87.44 96 CYS A C 1
ATOM 731 O O . CYS A 1 96 ? 1.927 -10.992 -15.944 1.00 87.44 96 CYS A O 1
ATOM 733 N N . GLU A 1 97 ? 3.056 -10.332 -17.780 1.00 87.38 97 GLU A N 1
ATOM 734 C CA . GLU A 1 97 ? 3.535 -11.668 -18.142 1.00 87.38 97 GLU A CA 1
ATOM 735 C C . GLU A 1 97 ? 4.577 -12.145 -17.114 1.00 87.38 97 GLU A C 1
ATOM 737 O O . GLU A 1 97 ? 5.247 -11.323 -16.486 1.00 87.38 97 GLU A O 1
ATOM 742 N N . ASP A 1 98 ? 4.669 -13.462 -16.910 1.00 87.62 98 ASP A N 1
ATOM 743 C CA . ASP A 1 98 ? 5.598 -14.129 -15.978 1.00 87.62 98 ASP A CA 1
ATOM 744 C C . ASP A 1 98 ? 5.481 -13.723 -14.490 1.00 87.62 98 ASP A C 1
ATOM 746 O O . ASP A 1 98 ? 6.430 -13.871 -13.719 1.00 87.62 98 ASP A O 1
ATOM 750 N N . PHE A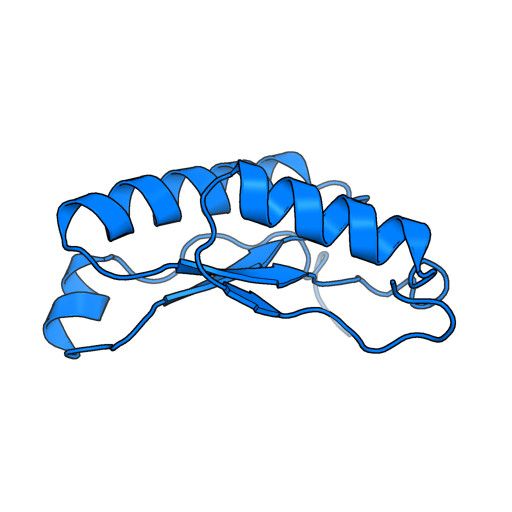 1 99 ? 4.320 -13.211 -14.061 1.00 83.12 99 PHE A N 1
ATOM 751 C CA . PHE A 1 99 ? 4.036 -12.919 -12.651 1.00 83.12 99 PHE A CA 1
ATOM 752 C C . PHE A 1 99 ? 3.623 -14.194 -11.894 1.00 83.12 99 PHE A C 1
ATOM 754 O O . PHE A 1 99 ? 2.467 -14.615 -11.985 1.00 83.12 99 PHE A O 1
ATOM 761 N N . GLU A 1 100 ? 4.563 -14.792 -11.157 1.00 67.19 100 GLU A N 1
ATOM 762 C CA . GLU A 1 100 ? 4.344 -15.942 -10.255 1.00 67.19 100 GLU A CA 1
ATOM 763 C C . GLU A 1 100 ? 4.217 -15.539 -8.778 1.00 67.19 100 GLU A C 1
ATOM 765 O O . GLU A 1 100 ? 4.992 -14.668 -8.313 1.00 67.19 100 GLU A O 1
#